Protein AF-A0A947KQG8-F1 (afdb_monomer_lite)

Radius of gyration: 20.32 Å; chains: 1; bounding box: 63×19×51 Å

Structure (mmCIF, N/CA/C/O backbone):
data_AF-A0A947KQG8-F1
#
_entry.id   AF-A0A947KQG8-F1
#
loop_
_atom_site.group_PDB
_atom_site.id
_atom_site.type_symbol
_atom_site.label_atom_id
_atom_site.label_alt_id
_atom_site.label_comp_id
_atom_site.label_asym_id
_atom_site.label_entity_id
_atom_site.label_seq_id
_atom_site.pdbx_PDB_ins_code
_atom_site.Cartn_x
_atom_site.Cartn_y
_atom_site.Cartn_z
_atom_site.occupancy
_atom_site.B_iso_or_equiv
_atom_site.auth_seq_id
_atom_site.auth_comp_id
_atom_site.auth_asym_id
_atom_site.auth_atom_id
_atom_site.pdbx_PDB_model_num
ATOM 1 N N . MET A 1 1 ? -16.269 3.550 -4.597 1.00 46.19 1 MET A N 1
ATOM 2 C CA . MET A 1 1 ? -15.198 4.560 -4.793 1.00 46.19 1 MET A CA 1
ATOM 3 C C . MET A 1 1 ? -13.793 3.975 -4.640 1.00 46.19 1 MET A C 1
ATOM 5 O O . MET A 1 1 ? -12.978 4.228 -5.514 1.00 46.19 1 MET A O 1
ATOM 9 N N . ILE A 1 2 ? -13.514 3.137 -3.631 1.00 47.75 2 ILE A N 1
ATOM 10 C CA . ILE A 1 2 ? -12.191 2.497 -3.432 1.00 47.75 2 ILE A CA 1
ATOM 11 C C . ILE A 1 2 ? -11.763 1.630 -4.634 1.00 47.75 2 ILE A C 1
ATOM 13 O O . ILE A 1 2 ? -10.634 1.743 -5.097 1.00 47.75 2 ILE A O 1
ATOM 17 N N . GLY A 1 3 ? -12.683 0.854 -5.223 1.00 53.34 3 GLY A N 1
ATOM 18 C CA . GLY A 1 3 ? -12.382 0.056 -6.422 1.00 53.34 3 GLY A CA 1
ATOM 19 C C . GLY A 1 3 ? -12.013 0.885 -7.661 1.00 53.34 3 GLY A C 1
ATOM 20 O O . GLY A 1 3 ? -11.177 0.462 -8.451 1.00 53.34 3 GLY A O 1
ATOM 21 N N . ALA A 1 4 ? -12.571 2.093 -7.806 1.00 58.62 4 ALA A N 1
ATOM 22 C CA . ALA A 1 4 ? -12.256 2.988 -8.923 1.00 58.62 4 ALA A CA 1
ATOM 23 C C . ALA A 1 4 ? -10.879 3.649 -8.755 1.00 58.62 4 ALA A C 1
ATOM 25 O O . ALA A 1 4 ? -10.131 3.763 -9.724 1.00 58.62 4 ALA A O 1
ATOM 26 N N . LEU A 1 5 ? -10.518 4.029 -7.524 1.00 57.88 5 LEU A N 1
ATOM 27 C CA . LEU A 1 5 ? -9.180 4.534 -7.207 1.00 57.88 5 LEU A CA 1
ATOM 28 C C . LEU A 1 5 ? -8.126 3.441 -7.414 1.00 57.88 5 LEU A C 1
ATOM 30 O O . LEU A 1 5 ? -7.140 3.680 -8.099 1.00 57.88 5 LEU A O 1
ATOM 34 N N . GLY A 1 6 ? -8.379 2.222 -6.925 1.00 61.50 6 GLY A N 1
ATOM 35 C CA . GLY A 1 6 ? -7.490 1.078 -7.139 1.00 61.50 6 GLY A CA 1
ATOM 36 C C . GLY A 1 6 ? -7.289 0.750 -8.621 1.00 61.50 6 GLY A C 1
ATOM 37 O O . GLY A 1 6 ? -6.154 0.579 -9.061 1.00 61.50 6 GLY A O 1
ATOM 38 N N . ALA A 1 7 ? -8.368 0.744 -9.412 1.00 62.75 7 ALA A N 1
ATOM 39 C CA . ALA A 1 7 ? -8.296 0.529 -10.857 1.00 62.75 7 ALA A CA 1
ATOM 40 C C . ALA A 1 7 ? -7.516 1.642 -11.577 1.00 62.75 7 ALA A C 1
ATOM 42 O O . ALA A 1 7 ? -6.679 1.350 -12.427 1.00 62.75 7 ALA A O 1
ATOM 43 N N . THR A 1 8 ? -7.740 2.908 -11.213 1.00 68.06 8 THR A N 1
ATOM 44 C CA . THR A 1 8 ? -7.037 4.052 -11.817 1.00 68.06 8 THR A CA 1
ATOM 45 C C . THR A 1 8 ? -5.542 4.005 -11.510 1.00 68.06 8 THR A C 1
ATOM 47 O O . THR A 1 8 ? -4.725 4.159 -12.415 1.00 68.06 8 THR A O 1
ATOM 50 N N . THR A 1 9 ? -5.176 3.718 -10.259 1.00 65.31 9 THR A N 1
ATOM 51 C CA . THR A 1 9 ? -3.782 3.515 -9.854 1.00 65.31 9 THR A CA 1
ATOM 52 C C . THR A 1 9 ? -3.172 2.353 -10.633 1.00 65.31 9 THR A C 1
ATOM 54 O O . THR A 1 9 ? -2.130 2.516 -11.253 1.00 65.31 9 THR A O 1
ATOM 57 N N . PHE A 1 10 ? -3.844 1.206 -10.717 1.00 66.62 10 PHE A N 1
ATOM 58 C CA . PHE A 1 10 ? -3.330 0.062 -11.470 1.00 66.62 10 PHE A CA 1
ATOM 59 C C . PHE A 1 10 ? -3.086 0.387 -12.954 1.00 66.62 10 PHE A C 1
ATOM 61 O O . PHE A 1 10 ? -2.029 0.055 -13.495 1.00 66.62 10 PHE A O 1
ATOM 68 N N . VAL A 1 11 ? -4.019 1.091 -13.604 1.00 72.62 11 VAL A N 1
ATOM 69 C CA . VAL A 1 11 ? -3.884 1.538 -15.001 1.00 72.62 11 VAL A CA 1
ATOM 70 C C . VAL A 1 11 ? -2.723 2.518 -15.160 1.00 72.62 11 VAL A C 1
ATOM 72 O O . VAL A 1 11 ? -1.940 2.376 -16.096 1.00 72.62 11 VAL A O 1
ATOM 75 N N . LEU A 1 12 ? -2.566 3.473 -14.241 1.00 72.06 12 LEU A N 1
ATOM 76 C CA . LEU A 1 12 ? -1.485 4.457 -14.287 1.00 72.06 12 LEU A CA 1
ATOM 77 C C . LEU A 1 12 ? -0.112 3.786 -14.145 1.00 72.06 12 LEU A C 1
ATOM 79 O O . LEU A 1 12 ? 0.778 4.027 -14.957 1.00 72.06 12 LEU A O 1
ATOM 83 N N . TYR A 1 13 ? 0.048 2.892 -13.168 1.00 66.62 13 TYR A N 1
ATOM 84 C CA . TYR A 1 13 ? 1.292 2.144 -12.961 1.00 66.62 13 TYR A CA 1
ATOM 85 C C . TYR A 1 13 ? 1.614 1.237 -14.153 1.00 66.62 13 TYR A C 1
ATOM 87 O O . TYR A 1 13 ? 2.755 1.201 -14.613 1.00 66.62 13 TYR A O 1
ATOM 95 N N . SER A 1 14 ? 0.596 0.581 -14.717 1.00 64.56 14 SER A N 1
ATOM 96 C CA . SER A 1 14 ? 0.731 -0.220 -15.938 1.00 64.56 14 SER A CA 1
ATOM 97 C C . SER A 1 14 ? 1.156 0.638 -17.132 1.00 64.56 14 SER A C 1
ATOM 99 O O . SER A 1 14 ? 2.050 0.252 -17.880 1.00 64.56 14 SER A O 1
ATOM 101 N N . ALA A 1 15 ? 0.574 1.829 -17.296 1.00 69.25 15 ALA A N 1
ATOM 102 C CA . ALA A 1 15 ? 0.931 2.755 -18.366 1.00 69.25 15 ALA A CA 1
ATOM 103 C C . ALA A 1 15 ? 2.383 3.239 -18.240 1.00 69.25 15 ALA A C 1
ATOM 105 O O . ALA A 1 15 ? 3.105 3.261 -19.237 1.00 69.25 15 ALA A O 1
ATOM 106 N N . VAL A 1 16 ? 2.842 3.563 -17.025 1.00 69.50 16 VAL A N 1
ATOM 107 C CA . VAL A 1 16 ? 4.239 3.958 -16.784 1.00 69.50 16 VAL A CA 1
ATOM 108 C C . VAL A 1 16 ? 5.192 2.786 -17.040 1.00 69.50 16 VAL A C 1
ATOM 110 O O . VAL A 1 16 ? 6.230 2.979 -17.671 1.00 69.50 16 VAL A O 1
ATOM 113 N N . ALA A 1 17 ? 4.829 1.564 -16.640 1.00 67.00 17 ALA A N 1
ATOM 114 C CA . ALA A 1 17 ? 5.606 0.364 -16.944 1.00 67.00 17 ALA A CA 1
ATOM 115 C C . ALA A 1 17 ? 5.720 0.115 -18.456 1.00 67.00 17 ALA A C 1
ATOM 117 O O . ALA A 1 17 ? 6.815 -0.135 -18.959 1.00 67.00 17 ALA A O 1
ATOM 118 N N . VAL A 1 18 ? 4.619 0.256 -19.203 1.00 68.69 18 VAL A N 1
ATOM 119 C CA . VAL A 1 18 ? 4.624 0.159 -20.670 1.00 68.69 18 VAL A CA 1
ATOM 120 C C . VAL A 1 18 ? 5.524 1.234 -21.279 1.00 68.69 18 VAL A C 1
ATOM 122 O O . VAL A 1 18 ? 6.330 0.917 -22.149 1.00 68.69 18 VAL A O 1
ATOM 125 N N . LEU A 1 19 ? 5.463 2.475 -20.788 1.00 69.06 19 LEU A N 1
ATOM 126 C CA . LEU A 1 19 ? 6.331 3.576 -21.224 1.00 69.06 19 LEU A CA 1
ATOM 127 C C . LEU A 1 19 ? 7.819 3.284 -20.974 1.00 69.06 19 LEU A C 1
ATOM 129 O O . LEU A 1 19 ? 8.650 3.527 -21.850 1.00 69.06 19 LEU A O 1
ATOM 133 N N . LEU A 1 20 ? 8.155 2.723 -19.809 1.00 64.94 20 LEU A N 1
ATOM 134 C CA . LEU A 1 20 ? 9.515 2.310 -19.448 1.00 64.94 20 LEU A CA 1
ATOM 135 C C . LEU A 1 20 ? 10.025 1.180 -20.352 1.00 64.94 20 LEU A C 1
ATOM 137 O O . LEU A 1 20 ? 11.147 1.257 -20.849 1.00 64.94 20 LEU A O 1
ATOM 141 N N . VAL A 1 21 ? 9.196 0.169 -20.628 1.00 65.75 21 VAL A N 1
ATOM 142 C CA . VAL A 1 21 ? 9.527 -0.944 -21.537 1.00 65.75 21 VAL A CA 1
ATOM 143 C C . VAL A 1 21 ? 9.678 -0.459 -22.981 1.00 65.75 21 VAL A C 1
ATOM 145 O O . VAL A 1 21 ? 10.577 -0.896 -23.702 1.00 65.75 21 VAL A O 1
ATOM 148 N N . TRP A 1 22 ? 8.827 0.469 -23.418 1.00 66.19 22 TRP A N 1
ATOM 149 C CA . TRP A 1 22 ? 8.906 1.042 -24.759 1.00 66.19 22 TRP A CA 1
ATOM 150 C C . TRP A 1 22 ? 10.187 1.860 -24.932 1.00 66.19 22 TRP A C 1
ATOM 152 O O . TRP A 1 22 ? 10.892 1.712 -25.930 1.00 66.19 22 TRP A O 1
ATOM 162 N N . LYS A 1 23 ? 10.553 2.640 -23.909 1.00 62.91 23 LYS A N 1
ATOM 163 C CA . LYS A 1 23 ? 11.812 3.386 -23.873 1.00 62.91 23 LYS A CA 1
ATOM 164 C C . LYS A 1 23 ? 13.028 2.457 -23.820 1.00 62.91 23 LYS A C 1
ATOM 166 O O . LYS A 1 23 ? 13.976 2.688 -24.562 1.00 62.91 23 LYS A O 1
ATOM 171 N N . TYR A 1 24 ? 12.961 1.363 -23.056 1.00 61.78 24 TYR A N 1
ATOM 172 C CA . TYR A 1 24 ? 13.984 0.312 -23.045 1.00 61.78 24 TYR A CA 1
ATOM 173 C C . TYR A 1 24 ? 14.246 -0.269 -24.441 1.00 61.78 24 TYR A C 1
ATOM 175 O O . TYR A 1 24 ? 15.401 -0.458 -24.810 1.00 61.78 24 TYR A O 1
ATOM 183 N N . ARG A 1 25 ? 13.210 -0.507 -25.262 1.00 61.53 25 ARG A N 1
ATOM 184 C CA . ARG A 1 25 ? 13.418 -0.996 -26.641 1.00 61.53 25 ARG A CA 1
ATOM 185 C C . ARG A 1 25 ? 14.220 -0.016 -27.503 1.00 61.53 25 ARG A C 1
ATOM 187 O O . ARG A 1 25 ? 14.902 -0.470 -28.415 1.00 61.53 25 ARG A O 1
ATOM 194 N N . GLY A 1 26 ? 14.145 1.286 -27.218 1.00 61.81 26 GLY A N 1
ATOM 195 C CA . GLY A 1 26 ? 14.886 2.327 -27.935 1.00 61.81 26 GLY A CA 1
ATOM 196 C C . GLY A 1 26 ? 16.321 2.534 -27.441 1.00 61.81 26 GLY A C 1
ATOM 197 O O . GLY A 1 26 ? 17.198 2.805 -28.253 1.00 61.81 26 GLY A O 1
ATOM 198 N N . THR A 1 27 ? 16.579 2.392 -26.137 1.00 63.81 27 THR A N 1
ATOM 199 C CA . THR A 1 27 ? 17.904 2.653 -25.537 1.00 63.81 27 THR A CA 1
ATOM 200 C C . THR A 1 27 ? 18.700 1.400 -25.164 1.00 63.81 27 THR A C 1
ATOM 202 O O . THR A 1 27 ? 19.892 1.517 -24.911 1.00 63.81 27 THR A O 1
ATOM 205 N N . ARG A 1 28 ? 18.077 0.210 -25.118 1.00 62.47 28 ARG A N 1
ATOM 206 C CA . ARG A 1 28 ? 18.651 -1.068 -24.626 1.00 62.47 28 ARG A CA 1
ATOM 207 C C . ARG A 1 28 ? 19.246 -1.020 -23.210 1.00 62.47 28 ARG A C 1
ATOM 209 O O . ARG A 1 28 ? 19.943 -1.942 -22.796 1.00 62.47 28 ARG A O 1
ATOM 216 N N . ASP A 1 29 ? 18.923 0.009 -22.440 1.00 64.06 29 ASP A N 1
ATOM 217 C CA . ASP A 1 29 ? 19.539 0.268 -21.143 1.00 64.06 29 ASP A CA 1
ATOM 218 C C . ASP A 1 29 ? 18.792 -0.472 -20.017 1.00 64.06 29 ASP A C 1
ATOM 220 O O . ASP A 1 29 ? 17.643 -0.152 -19.691 1.00 64.06 29 ASP A O 1
ATOM 224 N N . ALA A 1 30 ? 19.425 -1.497 -19.436 1.00 64.69 30 ALA A N 1
ATOM 225 C CA . ALA A 1 30 ? 18.809 -2.404 -18.463 1.00 64.69 30 ALA A CA 1
ATOM 226 C C . ALA A 1 30 ? 18.272 -1.687 -17.209 1.00 64.69 30 ALA A C 1
ATOM 228 O O . ALA A 1 30 ? 17.350 -2.190 -16.562 1.00 64.69 30 ALA A O 1
ATOM 229 N N . GLY A 1 31 ? 18.771 -0.485 -16.899 1.00 64.88 31 GLY A N 1
ATOM 230 C CA . GLY A 1 31 ? 18.264 0.354 -15.811 1.00 64.88 31 GLY A CA 1
ATOM 231 C C . GLY A 1 31 ? 16.762 0.672 -15.905 1.00 64.88 31 GLY A C 1
ATOM 232 O O . GLY A 1 31 ? 16.097 0.788 -14.876 1.00 64.88 31 GLY A O 1
ATOM 233 N N . PHE A 1 32 ? 16.180 0.728 -17.111 1.00 65.56 32 PHE A N 1
ATOM 234 C CA . PHE A 1 32 ? 14.734 0.941 -17.281 1.00 65.56 32 PHE A CA 1
ATOM 235 C C . PHE A 1 32 ? 13.888 -0.279 -16.890 1.00 65.56 32 PHE A C 1
ATOM 237 O O . PHE A 1 32 ? 12.771 -0.112 -16.398 1.00 65.56 32 PHE A O 1
ATOM 244 N N . LEU A 1 33 ? 14.416 -1.498 -17.050 1.00 66.81 33 LEU A N 1
ATOM 245 C CA . LEU A 1 33 ? 13.756 -2.721 -16.577 1.00 66.81 33 LEU A CA 1
ATOM 246 C C . LEU A 1 33 ? 13.797 -2.809 -15.048 1.00 66.81 33 LEU A C 1
ATOM 248 O O . LEU A 1 33 ? 12.791 -3.153 -14.430 1.00 66.81 33 LEU A O 1
ATOM 252 N N . TRP A 1 34 ? 14.919 -2.420 -14.437 1.00 65.31 34 TRP A N 1
ATOM 253 C CA . TRP A 1 34 ? 15.063 -2.351 -12.978 1.00 65.31 34 TRP A CA 1
ATOM 254 C C . TRP A 1 34 ? 14.175 -1.288 -12.326 1.00 65.31 34 TRP A C 1
ATOM 256 O O . TRP A 1 34 ? 13.759 -1.471 -11.188 1.00 65.31 34 TRP A O 1
ATOM 266 N N . LEU A 1 35 ? 13.836 -0.217 -13.046 1.00 67.44 35 LEU A N 1
ATOM 267 C CA . LEU A 1 35 ? 12.812 0.754 -12.643 1.00 67.44 35 LEU A CA 1
ATOM 268 C C . LEU A 1 35 ? 11.386 0.216 -12.804 1.00 67.44 35 LEU A C 1
ATOM 270 O O . LEU A 1 35 ? 10.534 0.461 -11.954 1.00 67.44 35 LEU A O 1
ATOM 274 N N . GLY A 1 36 ? 11.113 -0.495 -13.901 1.00 68.56 36 GLY A N 1
ATOM 275 C CA . GLY A 1 36 ? 9.786 -1.043 -14.185 1.00 68.56 36 GLY A CA 1
ATOM 276 C C . GLY A 1 36 ? 9.387 -2.172 -13.233 1.00 68.56 36 GLY A C 1
ATOM 277 O O . GLY A 1 36 ? 8.219 -2.289 -12.876 1.00 68.56 36 GLY A O 1
ATOM 278 N N . LEU A 1 37 ? 10.354 -2.970 -12.778 1.00 70.81 37 LEU A N 1
ATOM 279 C CA . LEU A 1 37 ? 10.124 -4.113 -11.899 1.00 70.81 37 LEU A CA 1
ATOM 280 C C . LEU A 1 37 ? 9.419 -3.743 -10.574 1.00 70.81 37 LEU A C 1
ATOM 282 O O . LEU A 1 37 ? 8.345 -4.294 -10.323 1.00 70.81 37 LEU A O 1
ATOM 286 N N . PRO A 1 38 ? 9.930 -2.813 -9.741 1.00 68.94 38 PRO A N 1
ATOM 287 C CA . PRO A 1 38 ? 9.222 -2.378 -8.542 1.00 68.94 38 PRO A CA 1
ATOM 288 C C . PRO A 1 38 ? 7.904 -1.691 -8.888 1.00 68.94 38 PRO A C 1
ATOM 290 O O . PRO A 1 38 ? 6.916 -1.900 -8.199 1.00 68.94 38 PRO A O 1
ATOM 293 N N . LEU A 1 39 ? 7.841 -0.951 -9.995 1.00 70.56 39 LEU A N 1
ATOM 294 C CA . LEU A 1 39 ? 6.618 -0.271 -10.410 1.00 70.56 39 LEU A CA 1
ATOM 295 C C . LEU A 1 39 ? 5.462 -1.240 -10.718 1.00 70.56 39 LEU A C 1
ATOM 297 O O . LEU A 1 39 ? 4.307 -0.903 -10.492 1.00 70.56 39 LEU A O 1
ATOM 301 N N . VAL A 1 40 ? 5.754 -2.445 -11.209 1.00 71.56 40 VAL A N 1
ATOM 302 C CA . VAL A 1 40 ? 4.731 -3.458 -11.523 1.00 71.56 40 VAL A CA 1
ATOM 303 C C . VAL A 1 40 ? 4.491 -4.414 -10.357 1.00 71.56 40 VAL A C 1
ATOM 305 O O . VAL A 1 40 ? 3.341 -4.725 -10.047 1.00 71.56 40 VAL A O 1
ATOM 308 N N . LEU A 1 41 ? 5.551 -4.880 -9.689 1.00 71.50 41 LEU A N 1
ATOM 309 C CA . LEU A 1 41 ? 5.419 -5.823 -8.573 1.00 71.50 41 LEU A CA 1
ATOM 310 C C . LEU A 1 41 ? 4.706 -5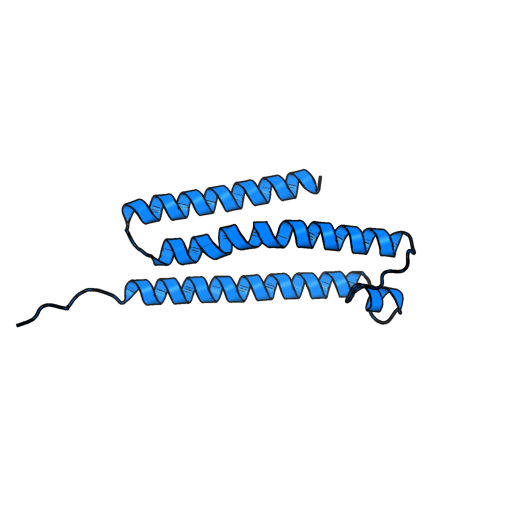.199 -7.375 1.00 71.50 41 LEU A C 1
ATOM 312 O O . LEU A 1 41 ? 3.943 -5.882 -6.696 1.00 71.50 41 LEU A O 1
ATOM 316 N N . LEU A 1 42 ? 4.925 -3.910 -7.115 1.00 69.31 42 LEU A N 1
ATOM 317 C CA . LEU A 1 42 ? 4.376 -3.270 -5.929 1.00 69.31 42 LEU A CA 1
ATOM 318 C C . LEU A 1 42 ? 2.851 -3.176 -5.921 1.00 69.31 42 LEU A C 1
ATOM 320 O O . LEU A 1 42 ? 2.276 -3.647 -4.948 1.00 69.31 42 LEU A O 1
ATOM 324 N N . PRO A 1 43 ? 2.157 -2.647 -6.951 1.00 69.94 43 PRO A N 1
ATOM 325 C CA . PRO A 1 43 ? 0.696 -2.632 -6.953 1.00 69.94 43 PRO A CA 1
ATOM 326 C C . PRO A 1 43 ? 0.114 -4.049 -6.932 1.00 69.94 43 PRO A C 1
ATOM 328 O O . PRO A 1 43 ? -0.933 -4.263 -6.326 1.00 69.94 43 PRO A O 1
ATOM 331 N N . LEU A 1 44 ? 0.804 -5.029 -7.527 1.00 75.75 44 LEU A N 1
ATOM 332 C CA . LEU A 1 44 ? 0.369 -6.425 -7.526 1.00 75.75 44 LEU A CA 1
ATOM 333 C C . LEU A 1 44 ? 0.355 -7.032 -6.113 1.00 75.75 44 LEU A C 1
ATOM 335 O O . LEU A 1 44 ? -0.542 -7.805 -5.791 1.00 75.75 44 LEU A O 1
ATOM 339 N N . VAL A 1 45 ? 1.325 -6.671 -5.269 1.00 75.12 45 VAL A N 1
ATOM 340 C CA . VAL A 1 45 ? 1.416 -7.131 -3.872 1.00 75.12 45 VAL A CA 1
ATOM 341 C C . VAL A 1 45 ? 0.625 -6.222 -2.924 1.00 75.12 45 VAL A C 1
ATOM 343 O O . VAL A 1 45 ? -0.008 -6.700 -1.985 1.00 75.12 45 VAL A O 1
ATOM 346 N N . ALA A 1 46 ? 0.605 -4.915 -3.181 1.00 74.56 46 ALA A N 1
ATOM 347 C CA . ALA A 1 46 ? -0.079 -3.924 -2.360 1.00 74.56 46 ALA A CA 1
ATOM 348 C C . ALA A 1 46 ? -1.603 -4.049 -2.448 1.00 74.56 46 ALA A C 1
ATOM 350 O O . ALA A 1 46 ? -2.278 -3.831 -1.449 1.00 74.56 46 ALA A O 1
ATOM 351 N N . LEU A 1 47 ? -2.161 -4.437 -3.600 1.00 78.31 47 LEU A N 1
ATOM 352 C CA . LEU A 1 47 ? -3.608 -4.593 -3.769 1.00 78.31 47 LEU A CA 1
ATOM 353 C C . LEU A 1 47 ? -4.214 -5.684 -2.858 1.00 78.31 47 LEU A C 1
ATOM 355 O O . LEU A 1 47 ? -5.124 -5.359 -2.091 1.00 78.31 47 LEU A O 1
ATOM 359 N N . PRO A 1 48 ? -3.744 -6.950 -2.869 1.00 78.94 48 PRO A N 1
ATOM 360 C CA . PRO A 1 48 ? -4.251 -7.963 -1.947 1.00 78.94 48 PRO A CA 1
ATOM 361 C C . PRO A 1 48 ? -3.954 -7.604 -0.489 1.00 78.94 48 PRO A C 1
ATOM 363 O O . PRO A 1 48 ? -4.784 -7.874 0.376 1.00 78.94 48 PRO A O 1
ATOM 366 N N . LEU A 1 49 ? -2.825 -6.942 -0.214 1.00 79.94 49 LEU A N 1
ATOM 367 C CA . LEU A 1 49 ? -2.493 -6.479 1.131 1.00 79.94 49 LEU A CA 1
ATOM 368 C C . LEU A 1 49 ? -3.465 -5.395 1.621 1.00 79.94 49 LEU A C 1
ATOM 370 O O . LEU A 1 49 ? -3.918 -5.462 2.758 1.00 79.94 49 LEU A O 1
ATOM 374 N N . ALA A 1 50 ? -3.843 -4.442 0.767 1.00 78.31 50 ALA A N 1
ATOM 375 C CA . ALA A 1 50 ? -4.814 -3.396 1.077 1.00 78.31 50 ALA A CA 1
ATOM 376 C C . ALA A 1 50 ? -6.222 -3.967 1.291 1.00 78.31 50 ALA A C 1
ATOM 378 O O . ALA A 1 50 ? -6.906 -3.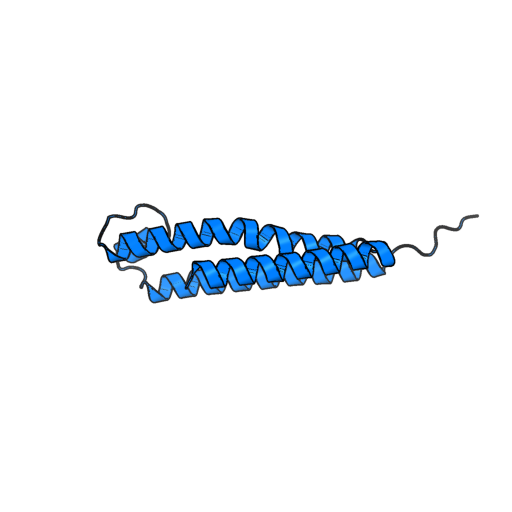570 2.232 1.00 78.31 50 ALA A O 1
ATOM 379 N N . LEU A 1 51 ? -6.638 -4.937 0.469 1.00 82.88 51 LEU A N 1
ATOM 380 C CA . LEU A 1 51 ? -7.913 -5.643 0.647 1.00 82.88 51 LEU A CA 1
ATOM 381 C C . LEU A 1 51 ? -7.937 -6.440 1.954 1.00 82.88 51 LEU A C 1
ATOM 383 O O . LEU A 1 51 ? -8.923 -6.401 2.689 1.00 82.88 51 LEU A O 1
ATOM 387 N N . TRP A 1 52 ? -6.842 -7.135 2.264 1.00 82.94 52 TRP A N 1
ATOM 388 C CA . TRP A 1 52 ? -6.684 -7.847 3.526 1.00 82.94 52 TRP A CA 1
ATOM 389 C C . TRP A 1 52 ? -6.718 -6.886 4.720 1.00 82.94 52 TRP A C 1
ATOM 391 O O . TRP A 1 52 ? -7.389 -7.157 5.717 1.00 82.94 52 TRP A O 1
ATOM 401 N N . LEU A 1 53 ? -6.060 -5.732 4.591 1.00 82.50 53 LEU A N 1
ATOM 402 C CA . LEU A 1 53 ? -6.034 -4.710 5.623 1.00 82.50 53 LEU A CA 1
ATOM 403 C C . LEU A 1 53 ? -7.428 -4.133 5.884 1.00 82.50 53 LEU A C 1
ATOM 405 O O . LEU A 1 53 ? -7.848 -4.027 7.035 1.00 82.50 53 LEU A O 1
ATOM 409 N N . GLN A 1 54 ? -8.153 -3.806 4.814 1.00 83.44 54 GLN A N 1
ATOM 410 C CA . GLN A 1 54 ? -9.520 -3.306 4.880 1.00 83.44 54 GLN A CA 1
ATOM 411 C C . GLN A 1 54 ? -10.451 -4.332 5.537 1.00 83.44 54 GLN A C 1
ATOM 413 O O . GLN A 1 54 ? -11.217 -3.976 6.426 1.00 83.44 54 GLN A O 1
ATOM 418 N N . ALA A 1 55 ? -10.323 -5.615 5.191 1.00 84.25 55 ALA A N 1
ATOM 419 C CA . ALA A 1 55 ? -11.085 -6.675 5.844 1.00 84.25 55 ALA A CA 1
ATOM 420 C C . ALA A 1 55 ? -10.764 -6.789 7.348 1.00 84.25 55 ALA A C 1
ATOM 422 O O . ALA A 1 55 ? -11.664 -7.034 8.149 1.00 84.25 55 ALA A O 1
ATOM 423 N N . GLY A 1 56 ? -9.503 -6.601 7.751 1.00 82.50 56 GLY A N 1
ATOM 424 C CA . GLY A 1 56 ? -9.109 -6.566 9.164 1.00 82.50 56 GLY A CA 1
ATOM 425 C C . GLY A 1 56 ? -9.697 -5.369 9.916 1.00 82.50 56 GLY A C 1
ATOM 426 O O . GLY A 1 56 ? -10.227 -5.530 11.015 1.00 82.50 56 GLY A O 1
ATOM 427 N N . VAL A 1 57 ? -9.667 -4.187 9.293 1.00 82.62 57 VAL A N 1
ATOM 428 C CA . VAL A 1 57 ? -10.284 -2.950 9.801 1.00 82.62 57 VAL A CA 1
ATOM 429 C C . VAL A 1 57 ? -11.790 -3.111 9.987 1.00 82.62 57 VAL A C 1
ATOM 431 O O . VAL A 1 57 ? -12.303 -2.788 11.056 1.00 82.62 57 VAL A O 1
ATOM 434 N N . ASP A 1 58 ? -12.487 -3.645 8.984 1.00 84.31 58 ASP A N 1
ATOM 435 C CA . ASP A 1 58 ? -13.937 -3.842 9.032 1.00 84.31 58 ASP A CA 1
ATOM 436 C C . ASP A 1 58 ? -14.327 -4.836 10.135 1.00 84.31 58 ASP A C 1
ATOM 438 O O . ASP A 1 58 ? -15.284 -4.604 10.873 1.00 84.31 58 ASP A O 1
ATOM 442 N N . ARG A 1 59 ? -13.554 -5.914 10.321 1.00 84.06 59 ARG A N 1
ATOM 443 C CA . ARG A 1 59 ? -13.776 -6.880 11.413 1.00 84.06 59 ARG A CA 1
ATOM 444 C C . ARG A 1 59 ? -13.602 -6.250 12.794 1.00 84.06 59 ARG A C 1
ATOM 446 O O . ARG A 1 59 ? -14.451 -6.457 13.657 1.00 84.06 59 ARG A O 1
ATOM 453 N N . LEU A 1 60 ? -12.554 -5.447 12.981 1.00 83.06 60 LEU A N 1
ATOM 454 C CA . LEU A 1 60 ? -12.340 -4.667 14.206 1.00 83.06 60 LEU A CA 1
ATOM 455 C C . LEU A 1 60 ? -13.488 -3.683 14.461 1.00 83.06 60 LEU A C 1
ATOM 457 O O . LEU A 1 60 ? -13.971 -3.584 15.586 1.00 83.06 60 LEU A O 1
ATOM 461 N N . ALA A 1 61 ? -13.949 -2.977 13.425 1.00 81.88 61 ALA A N 1
ATOM 462 C CA . ALA A 1 61 ? -15.051 -2.021 13.531 1.00 81.88 61 ALA A CA 1
ATOM 463 C C . ALA A 1 61 ? -16.381 -2.696 13.908 1.00 81.88 61 ALA A C 1
ATOM 465 O O . ALA A 1 61 ? -17.188 -2.112 14.628 1.00 81.88 61 ALA A O 1
ATOM 466 N N . LEU A 1 62 ? -16.589 -3.940 13.468 1.00 86.19 62 LEU A N 1
ATOM 467 C CA . LEU A 1 62 ? -17.733 -4.776 13.841 1.00 86.19 62 LEU A CA 1
ATOM 468 C C . LEU A 1 62 ? -17.588 -5.433 15.227 1.00 86.19 62 LEU A C 1
ATOM 470 O O . LEU A 1 62 ? -18.469 -6.190 15.632 1.00 86.19 62 LEU A O 1
ATOM 474 N N . GLY A 1 63 ? -16.494 -5.173 15.952 1.00 79.12 63 GLY A N 1
ATOM 475 C CA . GLY A 1 63 ? -16.221 -5.769 17.263 1.00 79.12 63 GLY A CA 1
ATOM 476 C C . GLY A 1 63 ? -15.903 -7.265 17.209 1.00 79.12 63 GLY A C 1
ATOM 477 O O . GLY A 1 63 ? -16.014 -7.952 18.224 1.00 79.12 63 GLY A O 1
ATOM 478 N N . GLN A 1 64 ? -15.540 -7.795 16.038 1.00 82.06 64 GLN A N 1
ATOM 479 C CA . GLN A 1 64 ? -15.105 -9.182 15.913 1.00 82.06 64 GLN A CA 1
ATOM 480 C C . GLN A 1 64 ? -13.672 -9.336 16.424 1.00 82.06 64 GLN A C 1
ATOM 4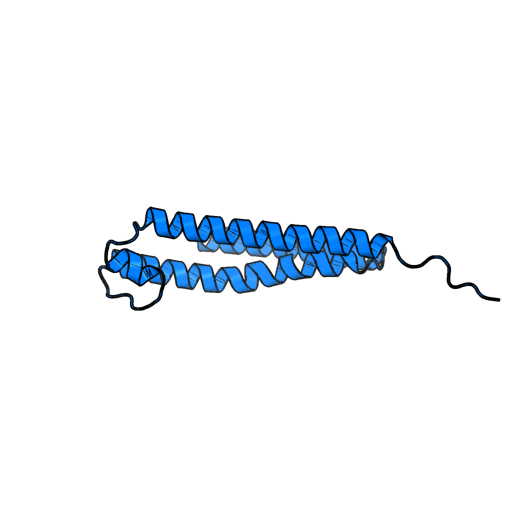82 O O . GLN A 1 64 ? -12.828 -8.468 16.213 1.00 82.06 64 GLN A O 1
ATOM 487 N N . GLN A 1 65 ? -13.395 -10.478 17.052 1.00 76.12 65 GLN A N 1
ATOM 488 C CA . GLN A 1 65 ? -12.046 -10.862 17.461 1.00 76.12 65 GLN A CA 1
ATOM 489 C C . GLN A 1 65 ? -11.136 -11.006 16.239 1.00 76.12 65 GLN A C 1
ATOM 491 O O . GLN A 1 65 ? -11.464 -11.730 15.292 1.00 76.12 65 GLN A O 1
ATOM 496 N N . VAL A 1 66 ? -9.979 -10.341 16.260 1.00 77.69 66 VAL A N 1
ATOM 497 C CA . VAL A 1 66 ? -9.011 -10.372 15.161 1.00 77.69 66 VAL A CA 1
ATOM 498 C C . VAL A 1 66 ? -7.675 -10.861 15.700 1.00 77.69 66 VAL A C 1
ATOM 500 O O . VAL A 1 66 ? -6.914 -10.115 16.301 1.00 77.69 66 VAL A O 1
ATOM 503 N N . SER A 1 67 ? -7.344 -12.130 15.444 1.00 74.88 67 SER A N 1
ATOM 504 C CA . SER A 1 67 ? -6.114 -12.752 15.960 1.00 74.88 67 SER A CA 1
ATOM 505 C C . SER A 1 67 ? -4.844 -12.393 15.181 1.00 74.88 67 SER A C 1
ATOM 507 O O . SER A 1 67 ? -3.756 -12.856 15.527 1.00 74.88 67 SER A O 1
ATOM 509 N N . THR A 1 68 ? -4.946 -11.593 14.116 1.00 78.50 68 THR A N 1
ATOM 510 C CA . THR A 1 68 ? -3.799 -11.306 13.253 1.00 78.50 68 THR A CA 1
ATOM 511 C C . THR A 1 68 ? -3.077 -10.033 13.668 1.00 78.50 68 THR A C 1
ATOM 513 O O . THR A 1 68 ? -3.665 -8.960 13.745 1.00 78.50 68 THR A O 1
ATOM 516 N N . PHE A 1 69 ? -1.773 -10.133 13.913 1.00 72.56 69 PHE A N 1
ATOM 517 C CA . PHE A 1 69 ? -0.921 -8.965 14.129 1.00 72.56 69 PHE A CA 1
ATOM 518 C C . PHE A 1 69 ? -0.875 -8.102 12.848 1.00 72.56 69 PHE A C 1
ATOM 520 O O . PHE A 1 69 ? -0.747 -8.675 11.765 1.00 72.56 69 PHE A O 1
ATOM 527 N N . PRO A 1 70 ? -0.982 -6.759 12.920 1.00 72.00 70 PRO A N 1
ATOM 528 C CA . PRO A 1 70 ? -0.962 -5.903 14.112 1.00 72.00 70 PRO A CA 1
ATOM 529 C C . PRO A 1 70 ? -2.351 -5.540 14.676 1.00 72.00 70 PRO A C 1
ATOM 531 O O . PRO A 1 70 ? -2.439 -4.754 15.616 1.00 72.00 70 PRO A O 1
ATOM 534 N N . PHE A 1 71 ? -3.438 -6.102 14.144 1.00 82.00 71 PHE A N 1
ATOM 535 C CA . PHE A 1 71 ? -4.813 -5.797 14.566 1.00 82.00 71 PHE A CA 1
ATOM 536 C C . PHE A 1 71 ? -5.105 -6.178 16.022 1.00 82.00 71 PHE A C 1
ATOM 538 O O . PHE A 1 71 ? -5.833 -5.466 16.711 1.00 82.00 71 PHE A O 1
ATOM 545 N N . THR A 1 72 ? -4.449 -7.223 16.527 1.00 81.56 72 THR A N 1
ATOM 546 C CA . THR A 1 72 ? -4.511 -7.632 17.940 1.00 81.56 72 THR A CA 1
ATOM 547 C C . THR A 1 72 ? -4.087 -6.526 18.907 1.00 81.56 72 THR A C 1
ATOM 549 O O . THR A 1 72 ? -4.604 -6.452 20.018 1.00 81.56 72 THR A O 1
ATOM 552 N N . LEU A 1 73 ? -3.170 -5.637 18.508 1.00 82.88 73 LEU A N 1
ATOM 553 C CA . LEU A 1 73 ? -2.744 -4.512 19.347 1.00 82.88 73 LEU A CA 1
ATOM 554 C C . LEU A 1 73 ? -3.842 -3.455 19.486 1.00 82.88 73 LEU A C 1
ATOM 556 O O . LEU A 1 73 ? -3.922 -2.800 20.526 1.00 82.88 73 LEU A O 1
ATOM 560 N N . VAL A 1 74 ? -4.679 -3.303 18.457 1.00 83.62 74 VAL A N 1
ATOM 561 C CA . VAL A 1 74 ? -5.847 -2.419 18.500 1.00 83.62 74 VAL A CA 1
ATOM 562 C C . VAL A 1 74 ? -6.942 -3.029 19.361 1.00 83.62 74 VAL A C 1
ATOM 564 O O . VAL A 1 74 ? -7.483 -2.347 20.226 1.00 83.62 74 VAL A O 1
ATOM 567 N N . GLU A 1 75 ? -7.200 -4.328 19.198 1.00 81.75 75 GLU A N 1
ATOM 568 C CA . GLU A 1 75 ? -8.171 -5.059 20.020 1.00 81.75 75 GLU A CA 1
ATOM 569 C C . GLU A 1 75 ? -7.815 -5.009 21.517 1.00 81.75 75 GLU A C 1
ATOM 571 O O . GLU A 1 75 ? -8.673 -4.776 22.362 1.00 81.75 75 GLU A O 1
ATOM 576 N N . GLN A 1 76 ? -6.528 -5.140 21.857 1.00 86.00 76 GLN A N 1
ATOM 577 C CA . GLN A 1 76 ? -6.027 -5.050 23.235 1.00 86.00 76 GLN A CA 1
ATOM 578 C C . GLN A 1 76 ? -5.970 -3.614 23.790 1.00 86.00 76 GLN A C 1
ATOM 580 O O . GLN A 1 76 ? -5.496 -3.415 24.909 1.00 86.00 76 GLN A O 1
ATOM 585 N N . GLY A 1 77 ? -6.369 -2.601 23.011 1.00 82.50 77 GLY A N 1
ATOM 586 C CA . GLY A 1 77 ? -6.301 -1.189 23.403 1.00 82.50 77 GLY A CA 1
ATOM 587 C C . GLY A 1 77 ? -4.878 -0.629 23.532 1.00 82.50 77 GLY A C 1
ATOM 588 O O . GLY A 1 77 ? -4.695 0.472 24.045 1.00 82.50 77 GLY A O 1
ATOM 589 N N . ARG A 1 78 ? -3.856 -1.365 23.073 1.00 86.62 78 ARG A N 1
ATOM 590 C CA . ARG A 1 78 ? -2.444 -0.937 23.106 1.00 86.62 78 ARG A CA 1
ATOM 591 C C . ARG A 1 78 ? -2.078 -0.006 21.953 1.00 86.62 78 ARG A C 1
ATOM 593 O O . ARG A 1 78 ? -1.063 0.681 22.024 1.00 86.62 78 ARG A O 1
ATOM 600 N N . LEU A 1 79 ? -2.879 0.002 20.891 1.00 84.81 79 LEU A N 1
ATOM 601 C CA . LEU A 1 79 ? -2.694 0.824 19.703 1.00 84.81 79 LEU A CA 1
ATOM 602 C C . LEU A 1 79 ? -4.051 1.394 19.280 1.00 84.81 79 LEU A C 1
ATOM 604 O O . LEU A 1 79 ? -5.051 0.687 19.281 1.00 84.81 79 LEU A O 1
ATOM 608 N N . THR A 1 80 ? -4.117 2.667 18.901 1.00 87.12 80 THR A N 1
ATOM 609 C CA . THR A 1 80 ? -5.355 3.214 18.329 1.00 87.12 80 THR A CA 1
ATOM 610 C C . THR A 1 80 ? -5.479 2.821 16.860 1.00 87.12 80 THR A C 1
ATOM 612 O O . THR A 1 80 ? -4.478 2.571 16.186 1.00 87.12 80 THR A O 1
ATOM 615 N N . MET A 1 81 ? -6.702 2.831 16.325 1.00 81.12 81 MET A N 1
ATOM 616 C CA . MET A 1 81 ? -6.929 2.562 14.903 1.00 81.12 81 MET A CA 1
ATOM 617 C C . MET A 1 81 ? -6.208 3.572 13.998 1.00 81.12 81 MET A C 1
ATOM 619 O O . MET A 1 81 ? -5.607 3.203 12.993 1.00 81.12 81 MET A O 1
ATOM 623 N N . GLY A 1 82 ? -6.186 4.848 14.400 1.00 82.00 82 GLY A N 1
ATOM 624 C CA . GLY A 1 82 ? -5.395 5.876 13.720 1.00 82.00 82 GLY A CA 1
ATOM 625 C C . GLY A 1 82 ? -3.890 5.601 13.796 1.00 82.00 82 GLY A C 1
ATOM 626 O O . GLY A 1 82 ? -3.188 5.748 12.798 1.00 82.00 82 GLY A O 1
ATOM 627 N N . GLY A 1 83 ? -3.399 5.137 14.950 1.00 83.69 83 GLY A N 1
ATOM 628 C CA . GLY A 1 83 ? -2.007 4.729 15.137 1.00 83.69 83 GLY A CA 1
ATOM 629 C C . GLY A 1 83 ? -1.612 3.581 14.210 1.00 83.69 83 GLY A C 1
ATOM 630 O O . GLY A 1 83 ? -0.585 3.671 13.545 1.00 83.69 83 GLY A O 1
ATOM 631 N N . LEU A 1 84 ? -2.467 2.560 14.088 1.00 84.19 84 LEU A N 1
ATOM 632 C CA . LEU A 1 84 ? -2.292 1.454 13.145 1.00 84.19 84 LEU A CA 1
ATOM 633 C C . LEU A 1 84 ? -2.151 1.956 11.705 1.00 84.19 84 LEU A C 1
ATOM 635 O O . LEU A 1 84 ? -1.162 1.648 11.043 1.00 84.19 84 LEU A O 1
ATOM 639 N N . LEU A 1 85 ? -3.104 2.769 11.242 1.00 83.31 85 LEU A N 1
ATOM 640 C CA . LEU A 1 85 ? -3.094 3.320 9.884 1.00 83.31 85 LEU A CA 1
ATOM 641 C C . LEU A 1 85 ? -1.856 4.184 9.620 1.00 83.31 85 LEU A C 1
ATOM 643 O O . LEU A 1 85 ? -1.279 4.126 8.538 1.00 83.31 85 LEU A O 1
ATOM 647 N N . THR A 1 86 ? -1.410 4.942 10.622 1.00 85.12 86 THR A N 1
ATOM 648 C CA . THR A 1 86 ? -0.204 5.773 10.517 1.00 85.12 86 THR A CA 1
ATOM 649 C C . THR A 1 86 ? 1.047 4.908 10.371 1.00 85.12 86 THR A C 1
ATOM 651 O O . THR A 1 86 ? 1.899 5.197 9.537 1.00 85.12 86 THR A O 1
ATOM 654 N N . LEU A 1 87 ? 1.141 3.822 11.142 1.00 84.56 87 LEU A N 1
ATOM 655 C CA . LEU A 1 87 ? 2.267 2.887 11.120 1.00 84.56 87 LEU A CA 1
ATOM 656 C C . LEU A 1 87 ? 2.365 2.161 9.770 1.00 84.56 87 LEU A C 1
ATOM 658 O O . LEU A 1 87 ? 3.448 2.052 9.199 1.00 84.56 87 LEU A O 1
ATOM 662 N N . LEU A 1 88 ? 1.220 1.744 9.225 1.00 82.44 88 LEU A N 1
ATOM 663 C CA . LEU A 1 88 ? 1.121 1.168 7.883 1.00 82.44 88 LEU A CA 1
ATOM 664 C C . LEU A 1 88 ? 1.508 2.164 6.789 1.00 82.44 88 LEU A C 1
ATOM 666 O O . LEU A 1 88 ? 2.298 1.817 5.916 1.00 82.44 88 LEU A O 1
ATOM 670 N 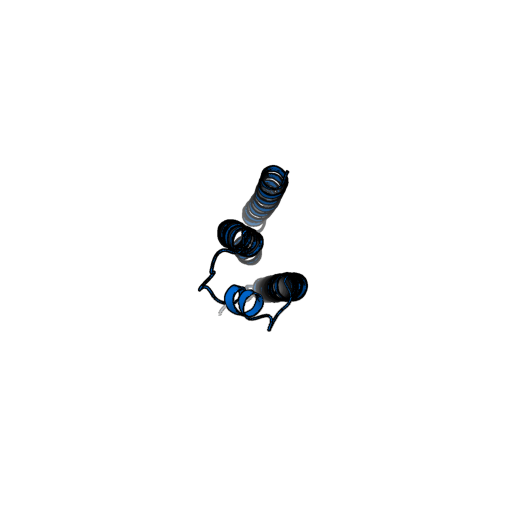N . ASN A 1 89 ? 1.027 3.406 6.869 1.00 82.75 89 ASN A N 1
ATOM 671 C CA . ASN A 1 89 ? 1.376 4.448 5.905 1.00 82.75 89 ASN A CA 1
ATOM 672 C C . ASN A 1 89 ? 2.876 4.796 5.946 1.00 82.75 89 ASN A C 1
ATOM 674 O O . ASN A 1 89 ? 3.507 4.995 4.907 1.00 82.75 89 ASN A O 1
ATOM 678 N N . LEU A 1 90 ? 3.472 4.831 7.143 1.00 84.38 90 LEU A N 1
ATOM 679 C CA . LEU A 1 90 ? 4.911 5.033 7.303 1.00 84.38 90 LEU A CA 1
ATOM 680 C C . LEU A 1 90 ? 5.696 3.879 6.664 1.00 84.38 90 LEU A C 1
ATOM 682 O O . LEU A 1 90 ? 6.673 4.114 5.957 1.00 84.38 90 LEU A O 1
ATOM 686 N N . MET A 1 91 ? 5.250 2.637 6.877 1.00 81.19 91 MET A N 1
ATOM 687 C CA . MET A 1 91 ? 5.877 1.454 6.291 1.00 81.19 91 MET A CA 1
ATOM 688 C C . MET A 1 91 ? 5.785 1.466 4.762 1.00 81.19 91 MET A C 1
ATOM 690 O O . MET A 1 91 ? 6.778 1.193 4.093 1.00 81.19 91 MET A O 1
ATOM 694 N N . GLU A 1 92 ? 4.635 1.856 4.210 1.00 80.50 92 GLU A N 1
ATOM 695 C CA . GLU A 1 92 ? 4.459 2.063 2.771 1.00 80.50 92 GLU A CA 1
ATOM 696 C C . GLU A 1 92 ? 5.453 3.099 2.224 1.00 80.50 92 GLU A C 1
ATOM 698 O O . GL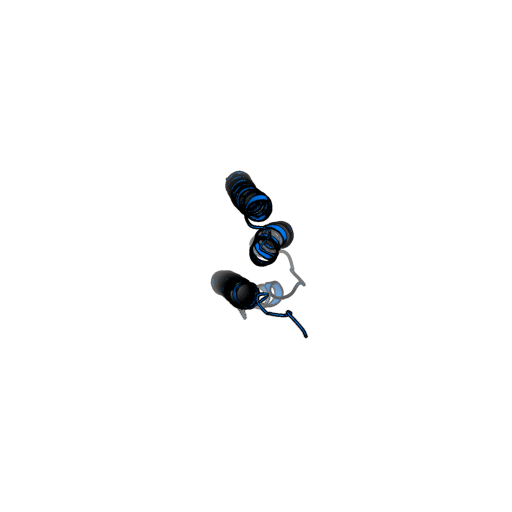U A 1 92 ? 6.148 2.824 1.245 1.00 80.50 92 GLU A O 1
ATOM 703 N N . HIS A 1 93 ? 5.597 4.252 2.886 1.00 78.19 93 HIS A N 1
ATOM 704 C CA . HIS A 1 93 ? 6.548 5.291 2.477 1.00 78.19 93 HIS A CA 1
ATOM 705 C C . HIS A 1 93 ? 8.006 4.822 2.546 1.00 78.19 93 HIS A C 1
ATOM 707 O O . HIS A 1 93 ? 8.800 5.151 1.664 1.00 78.19 93 HIS A O 1
ATOM 713 N N . VAL A 1 94 ? 8.373 4.035 3.560 1.00 79.88 94 VAL A N 1
ATOM 714 C CA . VAL A 1 94 ? 9.721 3.4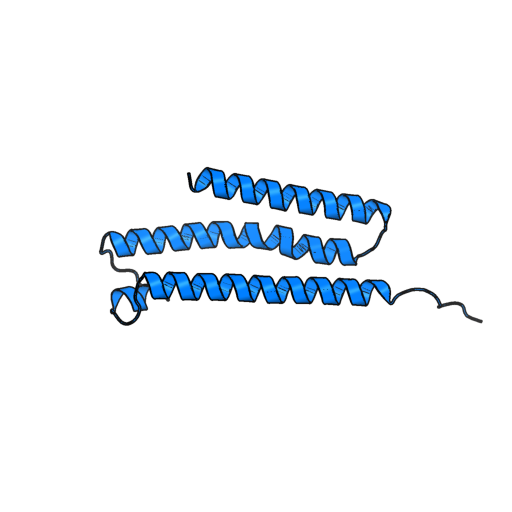60 3.680 1.00 79.88 94 VAL A CA 1
ATOM 715 C C . VAL A 1 94 ? 9.995 2.482 2.539 1.00 79.88 94 VAL A C 1
ATOM 717 O O . VAL A 1 94 ? 11.050 2.565 1.910 1.00 79.88 94 VAL A O 1
ATOM 720 N N . VAL A 1 95 ? 9.045 1.598 2.223 1.00 78.69 95 VAL A N 1
ATOM 721 C CA . VAL A 1 95 ? 9.162 0.673 1.085 1.00 78.69 95 VAL A CA 1
ATOM 722 C C . VAL A 1 95 ? 9.323 1.454 -0.223 1.00 78.69 95 VAL A C 1
ATOM 724 O O . VAL A 1 95 ? 10.224 1.153 -1.009 1.00 78.69 95 VAL A O 1
ATOM 727 N N . TRP A 1 96 ? 8.523 2.505 -0.424 1.00 75.12 96 TRP A N 1
ATOM 728 C CA . TRP A 1 96 ? 8.642 3.414 -1.566 1.00 75.12 96 TRP A CA 1
ATOM 729 C C . TRP A 1 96 ? 10.011 4.077 -1.662 1.00 75.12 96 TRP A C 1
ATOM 731 O O . TRP A 1 96 ? 10.619 4.095 -2.736 1.00 75.12 96 TRP A O 1
ATOM 741 N N . GLY A 1 97 ? 10.513 4.595 -0.543 1.00 75.69 97 GLY A N 1
ATOM 742 C CA . GLY A 1 97 ? 11.825 5.225 -0.462 1.00 75.69 97 GLY A CA 1
ATOM 743 C C . GLY A 1 97 ? 12.947 4.253 -0.817 1.00 75.69 97 GLY A C 1
ATOM 744 O O . GLY A 1 97 ? 13.799 4.582 -1.640 1.00 75.69 97 GLY A O 1
ATOM 745 N N . ILE A 1 98 ? 12.918 3.035 -0.266 1.00 76.25 98 ILE A N 1
ATOM 746 C CA . ILE A 1 98 ? 13.931 2.001 -0.528 1.00 76.25 98 ILE A CA 1
ATOM 747 C C . ILE A 1 98 ? 13.909 1.576 -1.995 1.00 76.25 98 ILE A C 1
ATOM 749 O O . ILE A 1 98 ? 14.960 1.525 -2.628 1.00 76.25 98 ILE A O 1
ATOM 753 N N . LEU A 1 99 ? 12.738 1.298 -2.567 1.00 72.81 99 LEU A N 1
ATOM 754 C CA . LEU A 1 99 ? 12.651 0.863 -3.963 1.00 72.81 99 LEU A CA 1
ATOM 755 C C . LEU A 1 99 ? 13.050 1.967 -4.935 1.00 72.81 99 LEU A C 1
ATOM 757 O O . LEU A 1 99 ? 13.736 1.693 -5.919 1.00 72.81 99 LEU A O 1
ATOM 761 N N . SER A 1 100 ? 12.697 3.216 -4.628 1.00 71.06 100 SER A N 1
ATOM 762 C CA . SER A 1 100 ? 13.164 4.376 -5.388 1.00 71.06 100 SER A CA 1
ATOM 763 C C . SER A 1 100 ? 14.685 4.508 -5.305 1.00 71.06 100 SER A C 1
ATOM 765 O O . SER A 1 100 ? 15.337 4.717 -6.324 1.00 71.06 100 SER A O 1
ATOM 767 N N . LEU A 1 101 ? 15.271 4.319 -4.118 1.00 72.44 101 LEU A N 1
ATOM 768 C CA . LEU A 1 101 ? 16.721 4.340 -3.921 1.00 72.44 101 LEU A CA 1
ATOM 769 C C . LEU A 1 101 ? 17.415 3.234 -4.728 1.00 72.44 101 LEU A C 1
ATOM 771 O O . LEU A 1 101 ? 18.385 3.509 -5.431 1.00 72.44 101 LEU A O 1
ATOM 775 N N . VAL A 1 102 ? 16.901 2.001 -4.674 1.00 71.50 102 VAL A N 1
ATOM 776 C CA . VAL A 1 102 ? 17.411 0.863 -5.457 1.00 71.50 102 VAL A CA 1
ATOM 777 C C . VAL A 1 102 ? 17.338 1.168 -6.947 1.00 71.50 102 VAL A C 1
ATOM 779 O O . VAL A 1 102 ? 18.313 0.949 -7.662 1.00 71.50 102 VAL A O 1
ATOM 782 N N . ALA A 1 103 ? 16.224 1.725 -7.416 1.00 68.44 103 ALA A N 1
ATOM 783 C CA . ALA A 1 103 ? 16.060 2.077 -8.816 1.00 68.44 103 ALA A CA 1
ATOM 784 C C . ALA A 1 103 ? 17.040 3.176 -9.264 1.00 68.44 103 ALA A C 1
ATOM 786 O O . ALA A 1 103 ? 17.636 3.072 -10.336 1.00 68.44 103 ALA A O 1
ATOM 787 N N . VAL A 1 104 ? 17.269 4.197 -8.430 1.00 69.25 104 VAL A N 1
ATOM 788 C CA . VAL A 1 104 ? 18.260 5.255 -8.691 1.00 69.25 104 VAL A CA 1
ATOM 789 C C . VAL A 1 104 ? 19.685 4.692 -8.709 1.00 69.25 104 VAL A C 1
ATOM 791 O O . VAL A 1 104 ? 20.463 5.026 -9.602 1.00 69.25 104 VAL A O 1
ATOM 794 N N . LEU A 1 105 ? 20.036 3.817 -7.763 1.00 70.00 105 LEU A N 1
ATOM 795 C CA . LEU A 1 105 ? 21.348 3.164 -7.718 1.00 70.00 105 LEU A CA 1
ATOM 796 C C . LEU A 1 105 ? 21.571 2.249 -8.929 1.00 70.00 105 LEU A C 1
ATOM 798 O O . LEU A 1 105 ? 22.639 2.297 -9.540 1.00 70.00 105 LEU A O 1
ATOM 802 N N . ALA A 1 106 ? 20.559 1.470 -9.314 1.00 63.72 106 ALA A N 1
ATOM 803 C CA . ALA A 1 106 ? 20.605 0.599 -10.485 1.00 63.72 106 ALA A CA 1
ATOM 804 C C . ALA A 1 106 ? 20.790 1.401 -11.784 1.00 63.72 106 ALA A C 1
ATOM 806 O O . ALA A 1 106 ? 21.612 1.038 -12.623 1.00 63.72 106 ALA A O 1
ATOM 807 N N . LEU A 1 107 ? 20.099 2.537 -11.923 1.00 63.53 107 LEU A N 1
ATOM 808 C CA . LEU A 1 107 ? 20.298 3.469 -13.036 1.00 63.53 107 LEU A CA 1
ATOM 809 C C . LEU A 1 107 ? 21.713 4.056 -13.073 1.00 63.53 107 LEU A C 1
ATOM 811 O O . LEU A 1 107 ? 22.318 4.149 -14.141 1.00 63.53 107 LEU A O 1
ATOM 815 N N . ASN A 1 108 ? 22.252 4.456 -11.919 1.00 62.94 108 ASN A N 1
ATOM 816 C CA . ASN A 1 108 ? 23.586 5.048 -11.845 1.00 62.94 108 ASN A CA 1
ATOM 817 C C . ASN A 1 108 ? 24.694 4.018 -12.144 1.00 62.94 108 ASN A C 1
ATOM 819 O O . ASN A 1 108 ? 25.729 4.370 -12.707 1.00 62.94 108 ASN A O 1
ATOM 823 N N . GLY A 1 109 ? 24.466 2.742 -11.813 1.00 54.94 109 GLY A N 1
ATOM 824 C CA . GLY A 1 109 ? 25.332 1.625 -12.199 1.00 54.94 109 GLY A CA 1
ATOM 825 C C . GLY A 1 109 ? 25.265 1.292 -13.694 1.00 54.94 109 GLY A C 1
ATOM 826 O O . GLY A 1 109 ? 26.303 1.062 -14.307 1.00 54.94 109 GLY A O 1
ATOM 827 N N . SER A 1 110 ? 24.071 1.348 -14.299 1.00 52.06 110 SER A N 1
ATOM 828 C CA . SER A 1 110 ? 23.861 1.096 -15.739 1.00 52.06 110 SER A CA 1
ATOM 829 C C . SER A 1 110 ? 24.611 2.096 -16.627 1.00 52.06 110 SER A C 1
ATOM 831 O O . SER A 1 110 ? 25.115 1.752 -17.688 1.00 52.06 110 SER A O 1
ATOM 833 N N . ARG A 1 111 ? 24.785 3.334 -16.148 1.00 51.50 111 ARG A N 1
ATOM 834 C CA . ARG A 1 111 ? 25.546 4.382 -16.845 1.00 51.50 111 ARG A CA 1
ATOM 835 C C . ARG A 1 111 ? 27.063 4.138 -16.894 1.00 51.50 111 ARG A C 1
ATOM 837 O O . ARG A 1 111 ? 27.756 4.888 -17.574 1.00 51.50 111 ARG A O 1
ATOM 844 N N . LYS A 1 112 ? 27.591 3.160 -16.143 1.00 50.75 112 LYS A N 1
ATOM 845 C CA . LYS A 1 112 ? 29.036 2.917 -15.979 1.00 50.75 112 LYS A CA 1
ATOM 846 C C . LYS A 1 112 ? 29.612 1.744 -16.789 1.00 50.75 112 LYS A C 1
ATOM 848 O O . LYS A 1 112 ? 30.812 1.517 -16.677 1.00 50.75 112 LYS A O 1
ATOM 853 N N . ALA A 1 113 ? 28.846 1.033 -17.618 1.00 48.78 113 ALA A N 1
ATOM 854 C CA . ALA A 1 113 ? 29.412 0.030 -18.532 1.00 48.78 113 ALA A CA 1
ATOM 855 C C . ALA A 1 113 ? 28.583 -0.084 -19.827 1.00 48.78 113 ALA A C 1
ATOM 857 O O . ALA A 1 113 ? 27.358 -0.059 -19.708 1.00 48.78 113 ALA A O 1
ATOM 858 N N . PRO A 1 114 ? 29.177 -0.270 -21.031 1.00 50.56 114 PRO A N 1
ATOM 859 C CA . PRO A 1 114 ? 30.580 -0.585 -21.334 1.00 50.56 114 PRO A CA 1
ATOM 860 C C . PRO A 1 114 ? 31.183 0.276 -22.469 1.00 50.56 114 PRO A C 1
ATOM 862 O O . PRO A 1 114 ? 30.758 0.166 -23.611 1.00 50.56 114 PRO A O 1
ATOM 865 N N . ASP A 1 115 ? 32.246 1.031 -22.197 1.00 52.09 115 ASP A N 1
ATOM 866 C CA . ASP A 1 115 ? 33.168 1.480 -23.248 1.00 52.09 115 ASP A CA 1
ATOM 867 C C . ASP A 1 115 ? 34.590 1.167 -22.785 1.00 52.09 115 ASP A C 1
ATOM 869 O O . ASP A 1 115 ? 35.124 1.840 -21.902 1.00 52.09 115 ASP A O 1
ATOM 873 N N . GLY A 1 116 ? 35.190 0.119 -23.361 1.00 51.84 116 GLY A N 1
ATOM 874 C CA . GLY A 1 116 ? 36.637 -0.075 -23.275 1.00 51.84 116 GLY A CA 1
ATOM 875 C C . GLY A 1 116 ? 37.173 -1.473 -22.967 1.00 51.84 116 GLY A C 1
ATOM 876 O O . GLY A 1 116 ? 38.287 -1.554 -22.467 1.00 51.84 116 GLY A O 1
ATOM 877 N N . GLU A 1 117 ? 36.473 -2.565 -23.293 1.00 47.84 117 GLU A N 1
ATOM 878 C CA . GLU A 1 117 ? 37.208 -3.748 -23.768 1.00 47.84 117 GLU A CA 1
ATOM 879 C C . GLU A 1 117 ? 37.552 -3.503 -25.238 1.00 47.84 117 GLU A C 1
ATOM 881 O O . GLU A 1 117 ? 36.763 -3.788 -26.129 1.00 47.84 117 GLU A O 1
ATOM 886 N N . ASN A 1 118 ? 38.726 -2.928 -25.481 1.00 50.06 118 ASN A N 1
ATOM 887 C CA . ASN A 1 118 ? 39.466 -3.144 -26.715 1.00 50.06 118 ASN A CA 1
ATOM 888 C C . ASN A 1 118 ? 40.911 -3.454 -26.312 1.00 50.06 118 ASN A C 1
ATOM 890 O O . ASN A 1 118 ? 41.693 -2.552 -26.020 1.00 50.06 118 ASN A O 1
ATOM 894 N N . MET A 1 119 ? 41.217 -4.753 -26.275 1.00 36.03 119 MET A N 1
ATOM 895 C CA . MET A 1 119 ? 42.558 -5.302 -26.523 1.00 36.03 119 MET A CA 1
ATOM 896 C C . MET A 1 119 ? 43.053 -4.816 -27.900 1.00 36.03 119 MET A C 1
ATOM 898 O O . MET A 1 119 ? 42.220 -4.533 -28.770 1.00 36.03 119 MET A O 1
ATOM 902 N N . PRO A 1 120 ? 44.369 -4.683 -28.136 1.00 48.28 120 PRO A N 1
ATOM 903 C CA . PRO A 1 120 ? 45.387 -5.719 -27.903 1.00 48.28 120 PRO A CA 1
ATOM 904 C C . PRO A 1 120 ? 46.237 -5.570 -26.637 1.00 48.28 120 PRO A C 1
ATOM 906 O O . PRO A 1 120 ? 46.545 -4.425 -26.242 1.00 48.28 120 PRO A O 1
#

pLDDT: mean 71.09, std 11.18, range [36.03, 87.12]

Sequence (120 aa):
MIGALGATTFVLYSAVAVLLVWKYRGTRDAGFLWLGLPLVLLPLVALPLALWLQAGVDRLALGQQVSTFPFTLVEQGRLTMGGLLTLLNLMEHVVWGILSLVAVLALNGSRKAPDGENMP

Secondary structure (DSSP, 8-state):
-HHHHHHHHHHHHHHHHHHHHHHHHHH--THHHHHHHHHHHHHHHHHHHHHHHHHHHHHHHTT----STTHHHHHTTSS-HHHHHHHHHHHHHHHHHHHHHHHHHHHHHHTT--S-----

Foldseek 3Di:
DVVVVLVVLLVVLVVVLVVLVVVCVVVVQCLSVLLNVCSNVVSVVVVVVVVVVVVLVVCVVVVHDDPDPPSVCCNVVVAPPVRVVVVVVVVVVVVVVVSVVSSVVSNVVSVVDDDDPDDD